Protein AF-A0A953LIB4-F1 (afdb_monomer)

Secondary structure (DSSP, 8-state):
---------------HHHHHHHHHHTTSS-------TTS-HHHHHHHHHHHS-S-EEEEESGGGS-HHHHHHHHHHHHHHTS----HHHHHHHTTPPPS--HHHHHHHHHTSSS--EEEEESPPPPPP-

Organism: Symbiobacterium thermophilum (NCBI:txid2734)

Sequence (129 aa):
MNGQQTQAAHVHLPRSHLTARLQEGLTRRLTVLLAPAGYGKTSALRAFVGAAGLPVLWLDRPFETEWRGFLQQLGEGVARELRGGTSLVRALYGGGLPEDPLPLLLADLSAVAGDHVLGFDDLRPVPGD

Mean predicted aligned error: 7.96 Å

Structure (mmCIF, N/CA/C/O backbone):
data_AF-A0A953LIB4-F1
#
_entry.id   AF-A0A953LIB4-F1
#
loop_
_atom_site.group_PDB
_atom_site.id
_atom_site.type_symbol
_atom_site.label_atom_id
_atom_site.label_alt_id
_atom_site.label_comp_id
_atom_site.label_asym_id
_atom_site.label_entity_id
_atom_site.label_seq_id
_atom_site.pdbx_PDB_ins_code
_atom_site.Cartn_x
_atom_site.Cartn_y
_atom_site.Cartn_z
_atom_site.occupancy
_atom_site.B_iso_or_equiv
_atom_site.auth_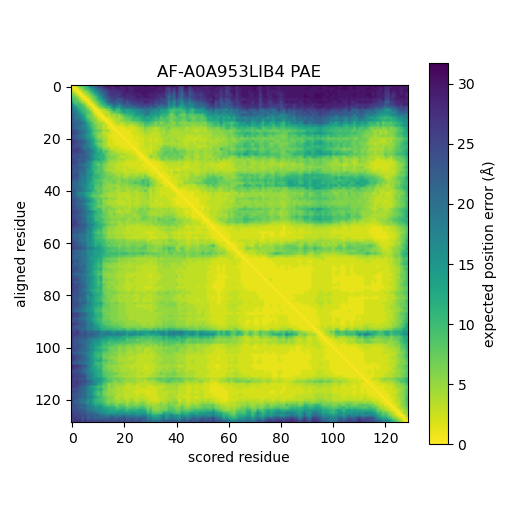seq_id
_atom_site.auth_comp_id
_atom_site.auth_asym_id
_atom_site.auth_atom_id
_atom_site.pdbx_PDB_model_num
ATOM 1 N N . MET A 1 1 ? 31.748 6.579 28.062 1.00 36.81 1 MET A N 1
ATOM 2 C CA . MET A 1 1 ? 30.591 6.757 28.967 1.00 36.81 1 MET A CA 1
ATOM 3 C C . MET A 1 1 ? 29.333 6.651 28.118 1.00 36.81 1 MET A C 1
ATOM 5 O O . MET A 1 1 ? 28.989 7.607 27.439 1.00 36.81 1 MET A O 1
ATOM 9 N N . ASN A 1 2 ? 28.741 5.454 28.057 1.00 37.50 2 ASN A N 1
ATOM 10 C CA . ASN A 1 2 ? 27.579 5.145 27.218 1.00 37.50 2 ASN A CA 1
ATOM 11 C C . ASN A 1 2 ? 26.294 5.618 27.907 1.00 37.50 2 ASN A C 1
ATOM 13 O O . ASN A 1 2 ? 25.931 5.084 28.952 1.00 37.50 2 ASN A O 1
ATOM 17 N N . GLY A 1 3 ? 25.609 6.597 27.319 1.00 41.50 3 GLY A N 1
ATOM 18 C CA . GLY A 1 3 ? 24.245 6.955 27.694 1.00 41.50 3 GLY A CA 1
ATOM 19 C C . GLY A 1 3 ? 23.262 6.019 27.000 1.00 41.50 3 GLY A C 1
ATOM 20 O O . GLY A 1 3 ? 22.912 6.247 25.846 1.00 41.50 3 GLY A O 1
ATOM 21 N N . GLN A 1 4 ? 22.827 4.959 27.682 1.00 42.31 4 GLN A N 1
ATOM 22 C CA . GLN A 1 4 ? 21.631 4.228 27.267 1.00 42.31 4 GLN A CA 1
ATOM 23 C C . GLN A 1 4 ? 20.428 5.159 27.456 1.00 42.31 4 GLN A C 1
ATOM 25 O O . GLN A 1 4 ? 20.020 5.434 28.582 1.00 42.31 4 GLN A O 1
ATOM 30 N N . GLN A 1 5 ? 19.887 5.681 26.355 1.00 46.34 5 GLN A N 1
ATOM 31 C CA . GLN A 1 5 ? 18.600 6.369 26.353 1.00 46.34 5 GLN A CA 1
ATOM 32 C C . GLN A 1 5 ? 17.516 5.369 26.759 1.00 46.34 5 GLN A C 1
ATOM 34 O O . GLN A 1 5 ? 17.240 4.401 26.052 1.00 46.34 5 GLN A O 1
ATOM 39 N N . THR A 1 6 ? 16.912 5.603 27.919 1.00 43.72 6 THR A N 1
ATOM 40 C CA . THR A 1 6 ? 15.739 4.887 28.409 1.00 43.72 6 THR A CA 1
ATOM 41 C C . THR A 1 6 ? 14.594 5.109 27.420 1.00 43.72 6 THR A C 1
ATOM 43 O O . THR A 1 6 ? 14.001 6.187 27.380 1.00 43.72 6 THR A O 1
ATOM 46 N N . GLN A 1 7 ? 14.297 4.114 26.581 1.00 48.62 7 GLN A N 1
ATOM 47 C CA . GLN A 1 7 ? 13.115 4.125 25.721 1.00 48.62 7 GLN A CA 1
ATOM 48 C C . GLN A 1 7 ? 11.884 4.178 26.638 1.00 48.62 7 GLN A C 1
ATOM 50 O O . GLN A 1 7 ? 11.595 3.216 27.351 1.00 48.62 7 GLN A O 1
ATOM 55 N N . ALA A 1 8 ? 11.191 5.317 26.674 1.00 49.44 8 ALA A N 1
ATOM 56 C CA . ALA A 1 8 ? 9.956 5.456 27.434 1.00 49.44 8 ALA A CA 1
ATOM 57 C C . ALA A 1 8 ? 8.956 4.390 26.961 1.00 49.44 8 ALA A C 1
ATOM 59 O O . ALA A 1 8 ? 8.734 4.226 25.759 1.00 49.44 8 ALA A O 1
ATOM 60 N N . ALA A 1 9 ? 8.365 3.647 27.897 1.00 53.44 9 ALA A N 1
ATOM 61 C CA . ALA A 1 9 ? 7.337 2.667 27.583 1.00 53.44 9 ALA A CA 1
ATOM 62 C C . ALA A 1 9 ? 6.121 3.392 26.984 1.00 53.44 9 ALA A C 1
ATOM 64 O O . ALA A 1 9 ? 5.350 4.040 27.691 1.00 53.44 9 ALA A O 1
ATOM 65 N N . HIS A 1 10 ? 5.962 3.318 25.663 1.00 59.72 10 HIS A N 1
ATOM 66 C CA . HIS A 1 10 ? 4.792 3.856 24.983 1.00 59.72 10 HIS A CA 1
ATOM 67 C C . HIS A 1 10 ? 3.604 2.926 25.237 1.00 59.72 10 HIS A C 1
ATOM 69 O O . HIS A 1 10 ? 3.507 1.847 24.655 1.00 59.72 10 HIS A O 1
ATOM 75 N N . VAL A 1 11 ? 2.691 3.340 26.115 1.00 64.19 11 VAL A N 1
ATOM 76 C CA . VAL A 1 11 ? 1.438 2.615 26.353 1.00 64.19 11 VAL A CA 1
ATOM 77 C C . VAL A 1 11 ? 0.516 2.819 25.150 1.00 64.19 11 VAL A C 1
ATOM 79 O O . VAL A 1 11 ? 0.076 3.935 24.869 1.00 64.19 11 VAL A O 1
ATOM 82 N N . HIS A 1 12 ? 0.219 1.739 24.424 1.00 65.75 12 HIS A N 1
A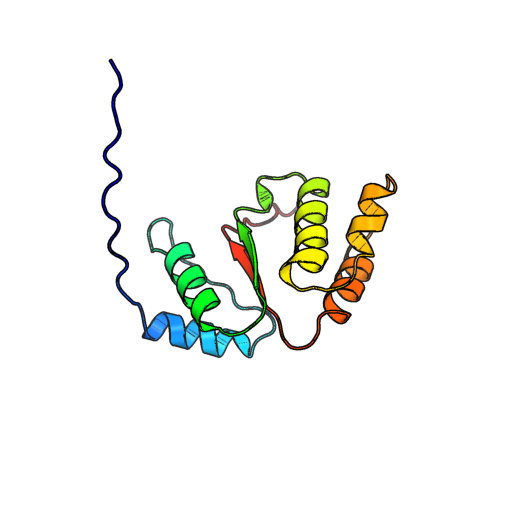TOM 83 C CA . HIS A 1 12 ? -0.778 1.755 23.358 1.00 65.75 12 HIS A CA 1
ATOM 84 C C . HIS A 1 12 ? -2.182 1.719 23.971 1.00 65.75 12 HIS A C 1
ATOM 86 O O . HIS A 1 12 ? -2.615 0.692 24.487 1.00 65.75 12 HIS A O 1
ATOM 92 N N . LEU A 1 13 ? -2.892 2.846 23.921 1.00 70.44 13 LEU A N 1
ATOM 93 C CA . LEU A 1 13 ? -4.303 2.925 24.300 1.00 70.44 13 LEU A CA 1
ATOM 94 C C . LEU A 1 13 ? -5.172 2.542 23.091 1.00 70.44 13 LEU A C 1
ATOM 96 O O . LEU A 1 13 ? -5.115 3.250 22.078 1.00 70.44 13 LEU A O 1
ATOM 100 N N . PRO A 1 14 ? -5.980 1.467 23.169 1.00 68.25 14 PRO A N 1
ATOM 101 C CA . PRO A 1 14 ? -6.857 1.064 22.076 1.00 68.25 14 PRO A CA 1
ATOM 102 C C . PRO A 1 14 ? -7.838 2.184 21.714 1.00 68.25 14 PRO A C 1
ATOM 104 O O . PRO A 1 14 ? -8.496 2.756 22.582 1.00 68.25 14 PRO A O 1
ATOM 107 N N . ARG A 1 15 ? -7.966 2.489 20.420 1.00 74.38 15 ARG A N 1
ATOM 108 C CA . ARG A 1 15 ? -8.898 3.503 19.896 1.00 74.38 15 ARG A CA 1
ATOM 109 C C . ARG A 1 15 ? -9.979 2.844 19.045 1.00 74.38 15 ARG A C 1
ATOM 111 O O . ARG A 1 15 ? -10.046 3.077 17.843 1.00 74.38 15 ARG A O 1
ATOM 118 N N . SER A 1 16 ? -10.822 2.029 19.675 1.00 75.69 16 SER A N 1
ATOM 119 C CA . SER A 1 16 ? -11.836 1.189 19.011 1.00 75.69 16 SER A CA 1
ATOM 120 C C . SER A 1 16 ? -12.699 1.940 17.990 1.00 75.69 16 SER A C 1
ATOM 122 O O . SER A 1 16 ? -12.882 1.455 16.879 1.00 75.69 16 SER A O 1
ATOM 124 N N . HIS A 1 17 ? -13.154 3.155 18.310 1.00 80.00 17 HIS A N 1
ATOM 125 C CA . HIS A 1 17 ? -13.933 3.980 17.379 1.00 80.00 17 HIS A CA 1
ATOM 126 C C . HIS A 1 17 ? -13.136 4.397 16.128 1.00 80.00 17 HIS A C 1
ATOM 128 O O . HIS A 1 17 ? -13.671 4.417 15.024 1.00 80.00 17 HIS A O 1
ATOM 134 N N . LEU A 1 18 ? -11.847 4.719 16.275 1.00 81.00 18 LEU A N 1
ATOM 135 C CA . LEU A 1 18 ? -10.995 5.055 15.132 1.00 81.00 18 LEU A CA 1
ATOM 136 C C . LEU A 1 18 ? -10.711 3.814 14.279 1.00 81.00 18 LEU A C 1
ATOM 138 O O . LEU A 1 18 ? -10.770 3.902 13.058 1.00 81.00 18 LEU A O 1
ATOM 142 N N . THR A 1 19 ? -10.460 2.665 14.911 1.00 79.56 19 THR A N 1
ATOM 143 C CA . THR A 1 19 ? -10.292 1.388 14.206 1.00 79.56 19 THR A CA 1
ATOM 144 C C . THR A 1 19 ? -11.545 1.027 13.408 1.00 79.56 19 THR A C 1
ATOM 146 O O . THR A 1 19 ? -11.417 0.682 12.239 1.00 79.56 19 THR A O 1
ATOM 149 N N . ALA A 1 20 ? -12.743 1.191 13.980 1.00 81.75 20 ALA A N 1
ATOM 150 C CA . ALA A 1 20 ? -14.006 0.952 13.280 1.00 81.75 20 ALA A CA 1
ATOM 151 C C . ALA A 1 20 ? -14.169 1.862 12.048 1.00 81.75 20 ALA A C 1
ATOM 153 O O . ALA A 1 20 ? -14.487 1.387 10.962 1.00 81.75 20 ALA A O 1
ATOM 154 N N . ARG A 1 21 ? -13.850 3.158 12.170 1.00 83.75 21 ARG A N 1
ATO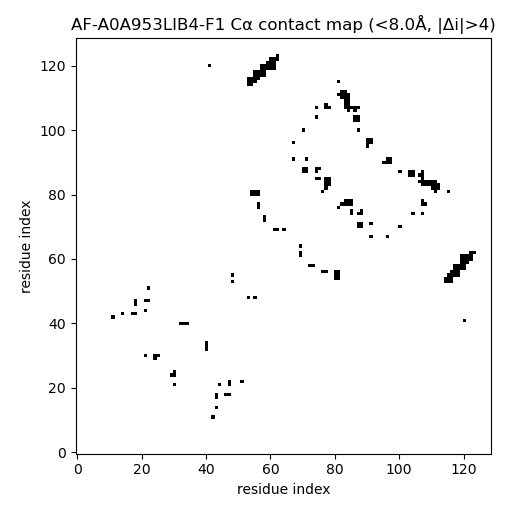M 155 C CA . ARG A 1 21 ? -13.879 4.083 11.021 1.00 83.75 21 ARG A CA 1
ATOM 156 C C . ARG A 1 21 ? -12.850 3.738 9.942 1.00 83.75 21 ARG A C 1
ATOM 158 O O . ARG A 1 21 ? -13.117 3.939 8.761 1.00 83.75 21 ARG A O 1
ATOM 165 N N . LEU A 1 22 ? -11.677 3.233 10.325 1.00 83.75 22 LEU A N 1
ATOM 166 C CA . LEU A 1 22 ? -10.680 2.747 9.365 1.00 83.75 22 LEU A CA 1
ATOM 167 C C . LEU A 1 22 ? -11.152 1.455 8.675 1.00 83.75 22 LEU A C 1
ATOM 169 O O . LEU A 1 22 ? -10.950 1.310 7.474 1.00 83.75 22 LEU A O 1
ATOM 173 N N . GLN A 1 23 ? -11.849 0.568 9.395 1.00 82.81 23 GLN A N 1
ATOM 174 C CA . GLN A 1 23 ? -12.489 -0.629 8.832 1.00 82.81 23 GLN A CA 1
ATOM 175 C C . GLN A 1 23 ? -13.590 -0.285 7.830 1.00 82.81 23 GLN A C 1
ATOM 177 O O . GLN A 1 23 ? -13.608 -0.850 6.743 1.00 82.81 23 GLN A O 1
ATOM 182 N N . GLU A 1 24 ? -14.452 0.687 8.126 1.00 83.50 24 GLU A N 1
ATOM 183 C CA . GLU A 1 24 ? -15.403 1.216 7.137 1.00 83.50 24 GLU A CA 1
ATOM 184 C C . GLU A 1 24 ? -14.676 1.744 5.891 1.00 83.50 24 GLU A C 1
ATOM 186 O O . GLU A 1 24 ? -15.136 1.562 4.762 1.00 83.50 24 GLU A O 1
ATOM 191 N N . GLY A 1 25 ? -13.501 2.345 6.086 1.00 81.12 25 GLY A N 1
ATOM 192 C CA . GLY A 1 25 ? -12.620 2.817 5.024 1.00 81.12 25 GLY A CA 1
ATOM 193 C C . GLY A 1 25 ? -12.119 1.727 4.069 1.00 81.12 25 GLY A C 1
ATOM 194 O O . GLY A 1 25 ? -11.830 2.047 2.917 1.00 81.12 25 GLY A O 1
ATOM 195 N N . LEU A 1 26 ? -12.078 0.452 4.479 1.00 80.69 26 LEU A N 1
ATOM 196 C CA . LEU A 1 26 ? -11.722 -0.669 3.588 1.00 80.69 26 LEU A CA 1
ATOM 197 C C . LEU A 1 26 ? -12.733 -0.870 2.459 1.00 80.69 26 LEU A C 1
ATOM 199 O O . LEU A 1 26 ? -12.389 -1.390 1.405 1.00 80.69 26 LEU A O 1
ATOM 203 N N . THR A 1 27 ? -13.976 -0.419 2.644 1.00 80.25 27 THR A N 1
ATOM 204 C CA . THR A 1 27 ? -15.002 -0.463 1.588 1.00 80.25 27 THR A CA 1
ATOM 205 C C . THR A 1 27 ? -14.783 0.599 0.505 1.00 80.25 27 THR A C 1
ATOM 207 O O . THR A 1 27 ? -15.511 0.648 -0.488 1.00 80.25 27 THR A O 1
ATOM 210 N N . ARG A 1 28 ? -13.802 1.494 0.689 1.00 84.31 28 ARG A N 1
ATOM 211 C CA . ARG A 1 28 ? -13.463 2.579 -0.235 1.00 84.31 28 ARG A CA 1
ATOM 212 C C . ARG A 1 28 ? -12.139 2.276 -0.929 1.00 84.31 28 ARG A C 1
ATOM 214 O O . ARG A 1 28 ? -11.230 1.711 -0.341 1.00 84.31 28 ARG A O 1
ATOM 221 N N . ARG A 1 29 ? -11.995 2.756 -2.168 1.00 86.06 29 ARG A N 1
ATOM 222 C CA . ARG A 1 29 ? -10.749 2.616 -2.949 1.00 86.06 29 ARG A CA 1
ATOM 223 C C . ARG A 1 29 ? -9.553 3.358 -2.338 1.00 86.06 29 ARG A C 1
ATOM 225 O O . ARG A 1 29 ? -8.419 3.004 -2.622 1.00 86.06 29 ARG A O 1
ATOM 232 N N . LEU A 1 30 ? -9.806 4.404 -1.549 1.00 88.38 30 LEU A N 1
ATOM 233 C CA . LEU A 1 30 ? -8.782 5.208 -0.886 1.00 88.38 30 LEU A CA 1
ATOM 234 C C . LEU A 1 30 ? -9.314 5.719 0.454 1.00 88.38 30 LEU A C 1
ATOM 236 O O . LEU A 1 30 ? -10.368 6.357 0.504 1.00 88.38 30 LEU A O 1
ATOM 240 N N . THR A 1 31 ? -8.547 5.484 1.517 1.00 88.81 31 THR A N 1
ATOM 241 C CA . THR A 1 31 ? -8.782 6.036 2.854 1.00 88.81 31 THR A CA 1
ATOM 242 C C . THR A 1 31 ? -7.551 6.821 3.285 1.00 88.81 31 THR A C 1
ATOM 244 O O . THR A 1 31 ? -6.448 6.283 3.303 1.00 88.81 31 THR A O 1
ATOM 247 N N . VAL A 1 32 ? -7.740 8.095 3.637 1.00 87.56 32 VAL A N 1
ATOM 248 C CA . VAL A 1 32 ? -6.658 8.992 4.066 1.00 87.56 32 VAL A CA 1
ATOM 249 C C . VAL A 1 32 ? -6.857 9.357 5.535 1.00 87.56 32 VAL A C 1
ATOM 251 O O . VAL A 1 32 ? -7.909 9.874 5.912 1.00 87.56 32 VAL A O 1
ATOM 254 N N . LEU A 1 33 ? -5.837 9.119 6.366 1.00 86.56 33 LEU A N 1
ATOM 255 C CA . LEU A 1 33 ? -5.824 9.526 7.772 1.00 86.56 33 LE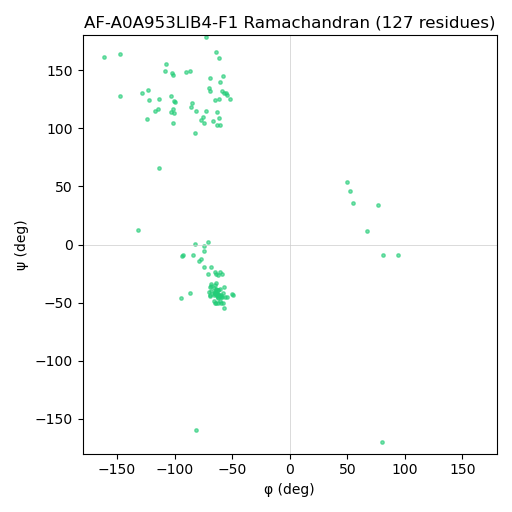U A CA 1
ATOM 256 C C . LEU A 1 33 ? -4.973 10.788 7.957 1.00 86.56 33 LEU A C 1
ATOM 258 O O . LEU A 1 33 ? -3.745 10.724 7.984 1.00 86.56 33 LEU A O 1
ATOM 262 N N . LEU A 1 34 ? -5.632 11.932 8.148 1.00 85.19 34 LEU A N 1
ATOM 263 C CA . LEU A 1 34 ? -4.980 13.216 8.418 1.00 85.19 34 LEU A CA 1
ATOM 264 C C . LEU A 1 34 ? -5.086 13.573 9.903 1.00 85.19 34 LEU A C 1
ATOM 266 O O . LEU A 1 34 ? -6.170 13.580 10.480 1.00 85.19 34 LEU A O 1
ATOM 270 N N . ALA A 1 35 ? -3.952 13.892 10.519 1.00 83.44 35 ALA A N 1
ATOM 2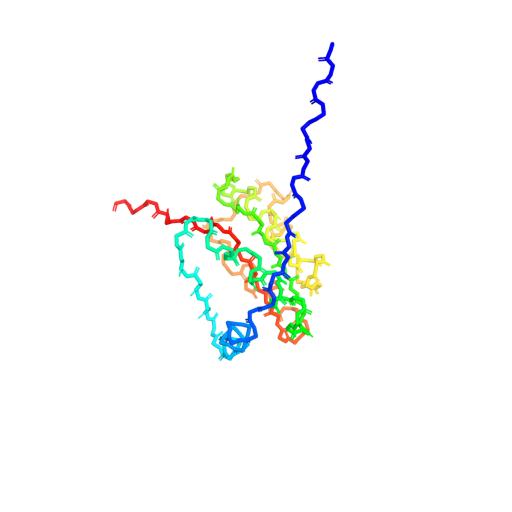71 C CA . ALA A 1 35 ? -3.866 14.447 11.870 1.00 83.44 35 ALA A CA 1
ATOM 272 C C . ALA A 1 35 ? -2.491 15.111 12.077 1.00 83.44 35 ALA A C 1
ATOM 274 O O . ALA A 1 35 ? -1.543 14.770 11.360 1.00 83.44 35 ALA A O 1
ATOM 275 N N . PRO A 1 36 ? -2.316 15.995 13.071 1.00 80.56 36 PRO A N 1
ATOM 276 C CA . PRO A 1 36 ? -1.010 16.580 13.376 1.00 80.56 36 PRO A CA 1
ATOM 277 C C . PRO A 1 36 ? 0.024 15.543 13.854 1.00 80.56 36 PRO A C 1
ATOM 279 O O . PRO A 1 36 ? -0.300 14.391 14.180 1.00 80.56 36 PRO A O 1
ATOM 282 N N . ALA A 1 37 ? 1.301 15.929 13.875 1.00 80.62 37 ALA A N 1
ATOM 283 C CA . ALA A 1 37 ? 2.368 15.108 14.450 1.00 80.62 37 ALA A CA 1
ATOM 284 C C . ALA A 1 37 ? 2.079 14.793 15.933 1.00 80.62 37 ALA A C 1
ATOM 286 O O . ALA A 1 37 ? 1.474 15.594 16.639 1.00 80.62 37 ALA A O 1
ATOM 287 N N . GLY A 1 38 ? 2.453 13.597 16.395 1.00 80.69 38 GLY A N 1
ATOM 288 C CA . GLY A 1 38 ? 2.225 13.163 17.782 1.00 80.69 38 GLY A CA 1
ATOM 289 C C . GLY A 1 38 ? 0.817 12.635 18.108 1.00 80.69 38 GLY A C 1
ATOM 290 O O . GLY A 1 38 ? 0.636 12.012 19.147 1.00 80.69 38 GLY A O 1
ATOM 291 N N . TYR A 1 39 ? -0.170 12.759 17.212 1.00 81.88 39 TYR A N 1
ATOM 292 C CA . TYR A 1 39 ? -1.540 12.258 17.454 1.00 81.88 39 TYR A CA 1
ATOM 293 C C . TYR A 1 39 ? -1.682 10.722 17.356 1.00 81.88 39 TYR A C 1
ATOM 295 O O . TYR A 1 39 ? -2.760 10.170 17.590 1.00 81.88 39 TYR A O 1
ATOM 303 N N . GLY A 1 40 ? -0.604 9.997 17.041 1.00 82.06 40 GLY A N 1
ATOM 304 C CA . GLY A 1 40 ? -0.595 8.530 16.974 1.00 82.06 40 GLY A CA 1
ATOM 305 C C . GLY A 1 40 ? -1.242 7.950 15.711 1.00 82.06 40 GLY A C 1
ATOM 306 O O . GLY A 1 40 ? -1.863 6.893 15.787 1.00 82.06 40 GLY A O 1
ATOM 307 N N . LYS A 1 41 ? -1.118 8.635 14.564 1.00 86.75 41 LYS A N 1
ATOM 308 C CA . LYS A 1 41 ? -1.627 8.174 13.255 1.00 86.75 41 LYS A CA 1
ATOM 309 C C . LYS A 1 41 ? -1.056 6.814 12.861 1.00 86.75 41 LYS A C 1
ATOM 311 O O . LYS A 1 41 ? -1.819 5.877 12.664 1.00 86.75 41 LYS A O 1
ATOM 316 N N . THR A 1 42 ? 0.272 6.698 12.849 1.00 84.00 42 THR A N 1
ATOM 317 C CA . THR A 1 42 ? 0.997 5.451 12.577 1.00 84.00 42 THR A CA 1
ATOM 318 C C . THR A 1 42 ? 0.543 4.336 13.510 1.00 84.00 42 THR A C 1
ATOM 320 O O . THR A 1 42 ? 0.246 3.233 13.065 1.00 84.00 42 THR A O 1
ATOM 323 N N . SER A 1 43 ? 0.406 4.623 14.810 1.00 84.12 43 SER A N 1
ATOM 324 C CA . SER A 1 43 ? -0.074 3.635 15.782 1.00 84.12 43 SER A CA 1
ATOM 325 C C . SER A 1 43 ? -1.503 3.173 15.486 1.00 84.12 43 SER A C 1
ATOM 327 O O . SER A 1 43 ? -1.792 1.989 15.624 1.00 84.12 43 SER A O 1
ATOM 329 N N . ALA A 1 44 ? -2.389 4.082 15.069 1.00 82.88 44 ALA A N 1
ATOM 330 C CA . ALA A 1 44 ? -3.758 3.745 14.692 1.00 82.88 44 ALA A CA 1
ATOM 331 C C . ALA A 1 44 ? -3.821 2.935 13.388 1.00 82.88 44 ALA A C 1
ATOM 333 O O . ALA A 1 44 ? -4.525 1.930 13.344 1.00 82.88 44 ALA A O 1
ATOM 334 N N . LEU A 1 45 ? -3.062 3.325 12.357 1.00 83.12 45 LEU A N 1
ATOM 335 C CA . LEU A 1 45 ? -3.013 2.604 11.083 1.00 83.12 45 LEU A CA 1
ATOM 336 C C . LEU A 1 45 ? -2.423 1.201 11.243 1.00 83.12 45 LEU A C 1
ATOM 338 O O . LEU A 1 45 ? -2.995 0.252 10.721 1.00 83.12 45 LEU A O 1
ATOM 342 N N . ARG A 1 46 ? -1.342 1.041 12.016 1.00 83.31 46 ARG A N 1
ATOM 343 C CA . ARG A 1 46 ? -0.752 -0.279 12.298 1.00 83.31 46 ARG A CA 1
ATOM 344 C C . ARG A 1 46 ? -1.714 -1.188 13.063 1.00 83.31 46 ARG A C 1
ATOM 346 O O . ARG A 1 46 ? -1.852 -2.356 12.713 1.00 83.31 46 ARG A O 1
ATOM 353 N N . ALA A 1 47 ? -2.404 -0.654 14.075 1.00 81.19 47 ALA A N 1
ATOM 354 C CA . ALA A 1 47 ? -3.415 -1.409 14.819 1.00 81.19 47 ALA A CA 1
ATOM 355 C C . ALA A 1 47 ? -4.585 -1.839 13.918 1.00 81.19 47 ALA A C 1
ATOM 357 O O . ALA A 1 47 ? -5.079 -2.957 14.030 1.00 81.19 47 ALA A O 1
ATOM 358 N N . PHE A 1 48 ? -5.003 -0.965 13.003 1.00 82.00 48 PHE A N 1
ATOM 359 C CA . PHE A 1 48 ? -6.024 -1.264 12.008 1.00 82.00 48 PHE A CA 1
ATOM 360 C C . PHE A 1 48 ? -5.579 -2.342 11.009 1.00 82.00 48 PHE A C 1
ATOM 362 O O . PHE A 1 48 ? -6.311 -3.304 10.811 1.00 82.00 48 PHE A O 1
ATOM 369 N N . VAL A 1 49 ? -4.379 -2.222 10.434 1.00 81.75 49 VAL A N 1
ATOM 370 C CA . VAL A 1 49 ? -3.808 -3.201 9.494 1.00 81.75 49 VAL A CA 1
ATOM 371 C C . VAL A 1 49 ? -3.760 -4.595 10.11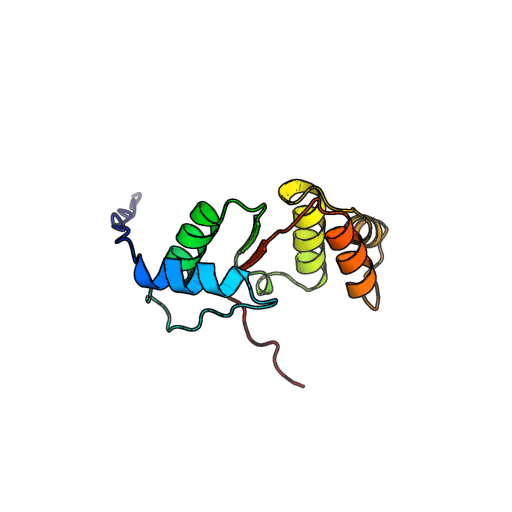5 1.00 81.75 49 VAL A C 1
ATOM 373 O O . VAL A 1 49 ? -4.213 -5.554 9.496 1.00 81.75 49 VAL A O 1
ATOM 376 N N . GLY A 1 50 ? -3.307 -4.706 11.368 1.00 79.12 50 GLY A N 1
ATOM 377 C CA . GLY A 1 50 ? -3.302 -5.983 12.087 1.00 79.12 50 GLY A CA 1
ATOM 378 C C . GLY A 1 50 ? -4.698 -6.580 12.310 1.00 79.12 50 GLY A C 1
ATOM 379 O O . GLY A 1 50 ? -4.833 -7.795 12.410 1.00 79.12 50 GLY A O 1
ATOM 380 N N . ALA A 1 51 ? -5.740 -5.746 12.359 1.00 79.88 51 ALA A N 1
ATOM 381 C CA . ALA A 1 51 ? -7.129 -6.165 12.535 1.00 79.88 51 ALA A CA 1
ATOM 382 C C . ALA A 1 51 ? -7.898 -6.356 11.213 1.00 79.88 51 ALA A C 1
ATOM 384 O O . ALA A 1 51 ? -9.019 -6.860 11.240 1.00 79.88 51 ALA A O 1
ATOM 385 N N . ALA A 1 52 ? -7.338 -5.943 10.071 1.00 80.06 52 ALA A N 1
ATOM 386 C CA . ALA A 1 52 ? -8.035 -5.951 8.785 1.00 80.06 52 ALA A CA 1
ATOM 387 C C . ALA A 1 52 ? -8.259 -7.368 8.231 1.00 80.06 52 ALA A C 1
ATOM 389 O O . ALA A 1 52 ? -9.185 -7.573 7.454 1.00 80.06 52 ALA A O 1
ATOM 390 N N . GLY A 1 53 ? -7.425 -8.341 8.616 1.00 84.88 53 GLY A N 1
ATOM 391 C CA . GLY A 1 53 ? -7.530 -9.728 8.141 1.00 84.88 53 GLY A CA 1
ATOM 392 C C . GLY A 1 53 ? -7.233 -9.912 6.646 1.00 84.88 53 GLY A C 1
ATOM 393 O O . GLY A 1 53 ? -7.491 -10.984 6.107 1.00 84.88 53 GLY A O 1
ATOM 394 N N . LEU A 1 54 ? -6.693 -8.883 5.987 1.00 89.12 54 LEU A N 1
ATOM 395 C CA . LEU A 1 54 ? -6.310 -8.883 4.576 1.00 89.12 54 LEU A CA 1
ATOM 396 C C . LEU A 1 54 ? -4.781 -8.913 4.435 1.00 89.12 54 LEU A C 1
ATOM 398 O O . LEU A 1 54 ? -4.081 -8.434 5.331 1.00 89.12 54 LEU A O 1
ATOM 402 N N . PRO A 1 55 ? -4.245 -9.414 3.308 1.00 92.00 55 PRO A N 1
ATOM 403 C CA . PRO A 1 55 ? -2.863 -9.161 2.924 1.00 92.00 55 PRO A CA 1
ATOM 404 C C . PRO A 1 55 ? -2.595 -7.654 2.881 1.00 92.00 55 PRO A C 1
ATOM 406 O O . PRO A 1 55 ? -3.342 -6.899 2.250 1.00 92.00 55 PRO A O 1
ATOM 409 N N . VAL A 1 56 ? -1.533 -7.214 3.554 1.00 92.12 56 VAL A N 1
ATOM 410 C CA . VAL A 1 56 ? -1.144 -5.803 3.600 1.00 92.12 56 VAL A CA 1
ATOM 411 C C . VAL A 1 56 ? 0.316 -5.659 3.214 1.00 92.12 56 VAL A C 1
ATOM 413 O O . VAL A 1 56 ? 1.164 -6.340 3.781 1.00 92.12 56 VAL A O 1
ATOM 416 N N . LEU A 1 57 ? 0.584 -4.735 2.294 1.00 94.69 57 LEU A N 1
ATOM 417 C CA . LEU A 1 57 ? 1.915 -4.198 2.034 1.00 94.69 57 LEU A CA 1
ATOM 418 C C . LEU A 1 57 ? 2.025 -2.842 2.724 1.00 94.69 57 LEU A C 1
ATOM 420 O O . LEU A 1 57 ? 1.209 -1.955 2.464 1.00 94.69 57 LEU A O 1
ATOM 424 N N . TRP A 1 58 ? 3.020 -2.674 3.593 1.00 93.12 58 TRP A N 1
ATOM 425 C CA . TRP A 1 58 ? 3.246 -1.429 4.327 1.00 93.12 58 TRP A CA 1
ATOM 426 C C . TRP A 1 58 ? 4.557 -0.760 3.914 1.00 93.12 58 TRP A C 1
ATOM 428 O O . TRP A 1 58 ? 5.636 -1.287 4.174 1.00 93.12 58 TRP A O 1
ATOM 438 N N . LEU A 1 59 ? 4.471 0.442 3.346 1.00 92.12 59 LEU A N 1
ATOM 439 C CA . LEU A 1 59 ? 5.626 1.282 3.042 1.00 92.12 59 LEU A CA 1
ATOM 440 C C . LEU A 1 59 ? 5.743 2.408 4.075 1.00 92.12 59 LEU A C 1
ATOM 442 O O . LEU A 1 59 ? 4.884 3.289 4.160 1.00 92.12 59 LEU A O 1
ATOM 446 N N . ASP A 1 60 ? 6.817 2.373 4.863 1.00 90.06 60 ASP A N 1
ATOM 447 C CA . ASP A 1 60 ? 7.169 3.423 5.824 1.00 90.06 60 ASP A CA 1
ATOM 448 C C . ASP A 1 60 ? 7.946 4.534 5.115 1.00 90.06 60 ASP A C 1
ATOM 450 O O . ASP A 1 60 ? 9.002 4.267 4.54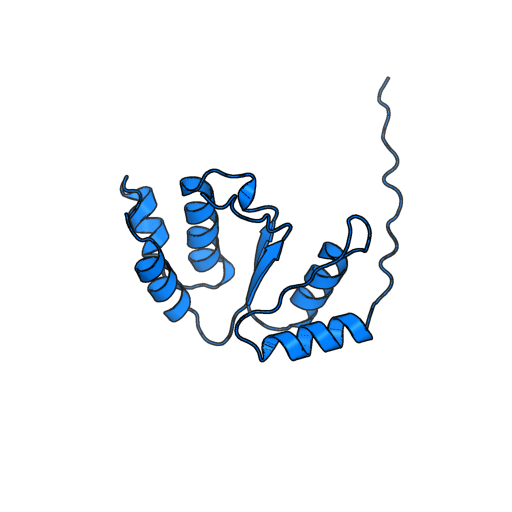5 1.00 90.06 60 ASP A O 1
ATOM 454 N N . ARG A 1 61 ? 7.439 5.773 5.159 1.00 87.19 61 ARG A N 1
ATOM 455 C CA . ARG A 1 61 ? 8.118 6.965 4.614 1.00 87.19 61 ARG A CA 1
ATOM 456 C C . ARG A 1 61 ? 8.623 6.767 3.170 1.00 87.19 61 ARG A C 1
ATOM 458 O O . ARG A 1 61 ? 9.787 7.048 2.873 1.00 87.19 61 ARG A O 1
ATOM 465 N N . PRO A 1 62 ? 7.752 6.349 2.229 1.00 83.62 62 PRO A N 1
ATOM 466 C CA . PRO A 1 62 ? 8.145 6.000 0.859 1.00 83.62 62 PRO A CA 1
ATOM 467 C C . PRO A 1 62 ? 8.828 7.153 0.105 1.00 83.62 62 PRO A C 1
ATOM 469 O O . PRO A 1 62 ? 9.636 6.921 -0.789 1.00 83.62 62 PRO A O 1
ATOM 472 N N . PHE A 1 63 ? 8.542 8.401 0.487 1.00 79.56 63 PHE A N 1
ATOM 473 C CA . PHE A 1 63 ? 9.119 9.602 -0.119 1.00 79.56 63 PHE A CA 1
ATOM 474 C C . PHE A 1 63 ? 10.506 9.988 0.413 1.00 79.56 63 PHE A C 1
ATOM 476 O O . PHE A 1 63 ? 11.025 11.028 0.009 1.00 79.56 63 PHE A O 1
ATOM 483 N N . GLU A 1 64 ? 11.095 9.240 1.351 1.00 84.00 64 GLU A N 1
ATOM 484 C CA . GLU A 1 64 ? 12.519 9.399 1.698 1.00 84.00 64 GLU A CA 1
ATOM 485 C C . GLU A 1 64 ? 13.444 8.750 0.654 1.00 84.00 64 GLU A C 1
ATOM 487 O O . GLU A 1 64 ? 14.641 9.021 0.653 1.00 84.00 64 GLU A O 1
ATOM 492 N N . THR A 1 65 ? 12.897 7.933 -0.252 1.00 83.56 65 THR A N 1
ATOM 493 C CA . THR A 1 65 ? 13.641 7.281 -1.338 1.00 83.56 65 THR A CA 1
ATOM 494 C C . THR A 1 65 ? 13.405 8.006 -2.666 1.00 83.56 65 THR A C 1
ATOM 496 O O . THR A 1 65 ? 12.312 8.526 -2.902 1.00 83.56 65 THR A O 1
ATOM 499 N N . GLU A 1 66 ? 14.390 8.029 -3.571 1.00 88.44 66 GLU A N 1
ATOM 500 C CA . GLU A 1 66 ? 14.152 8.497 -4.938 1.00 88.44 66 GLU A CA 1
ATOM 501 C C . GLU A 1 66 ? 13.112 7.635 -5.674 1.00 88.44 66 GLU A C 1
ATOM 503 O O . GLU A 1 66 ? 12.864 6.479 -5.328 1.00 88.44 66 GLU A O 1
ATOM 508 N N . TRP A 1 67 ? 12.532 8.178 -6.748 1.00 88.81 67 TRP A N 1
ATOM 509 C CA . TRP A 1 67 ? 11.450 7.535 -7.500 1.00 88.81 67 TRP A CA 1
ATOM 510 C C . TRP A 1 67 ? 11.739 6.079 -7.897 1.00 88.81 67 TRP A C 1
ATOM 512 O O . TRP A 1 67 ? 10.888 5.208 -7.723 1.00 88.81 67 TRP A O 1
ATOM 522 N N . ARG A 1 68 ? 12.960 5.784 -8.364 1.00 91.25 68 ARG A N 1
ATOM 523 C CA . ARG A 1 68 ? 13.373 4.409 -8.687 1.00 91.25 68 ARG A CA 1
ATOM 524 C C . ARG A 1 68 ? 13.295 3.497 -7.465 1.00 91.25 68 ARG A C 1
ATOM 526 O O . ARG A 1 68 ? 12.729 2.412 -7.570 1.00 91.25 68 ARG A O 1
ATOM 533 N N . GLY A 1 69 ? 13.871 3.912 -6.341 1.00 91.75 69 GLY A N 1
ATOM 534 C CA . GLY A 1 69 ? 13.895 3.092 -5.136 1.00 91.75 69 GLY A CA 1
ATOM 535 C C . GLY A 1 69 ? 12.501 2.927 -4.525 1.00 91.75 69 GLY A C 1
ATOM 536 O O . GLY A 1 69 ? 12.170 1.833 -4.078 1.00 91.75 69 GLY A O 1
ATOM 537 N N . PHE A 1 70 ? 11.639 3.946 -4.612 1.00 91.94 70 PHE A N 1
ATOM 538 C CA . PHE A 1 70 ? 10.220 3.811 -4.271 1.00 91.94 70 PHE A CA 1
ATOM 539 C C . PHE A 1 70 ? 9.533 2.727 -5.117 1.00 91.94 70 PHE A C 1
ATOM 541 O O . PHE A 1 70 ? 8.900 1.825 -4.569 1.00 91.94 70 PHE A O 1
ATOM 548 N N . LEU A 1 71 ? 9.693 2.765 -6.445 1.00 94.19 71 LEU A N 1
ATOM 549 C CA . LEU A 1 71 ? 9.104 1.759 -7.334 1.00 94.19 71 LEU A CA 1
ATOM 550 C C . LEU A 1 71 ? 9.680 0.355 -7.101 1.00 94.19 71 LEU A C 1
ATOM 552 O O . LEU A 1 71 ? 8.951 -0.627 -7.236 1.00 94.19 71 LEU A O 1
ATOM 556 N N . GLN A 1 72 ? 10.962 0.244 -6.735 1.00 94.81 72 GLN A N 1
ATOM 557 C CA . GLN A 1 72 ? 11.579 -1.031 -6.360 1.00 94.81 72 GLN A CA 1
ATOM 558 C C . GLN A 1 72 ? 10.960 -1.588 -5.079 1.00 94.81 72 GLN A C 1
ATOM 560 O O . GLN A 1 72 ? 10.516 -2.732 -5.081 1.00 94.81 72 GLN A O 1
ATOM 565 N N . GLN A 1 73 ? 10.862 -0.778 -4.021 1.00 95.12 73 GLN A N 1
ATOM 566 C CA . GLN A 1 73 ? 10.228 -1.185 -2.764 1.00 95.12 73 GLN A CA 1
ATOM 567 C C . GLN A 1 73 ? 8.770 -1.601 -2.985 1.00 95.12 73 GLN A C 1
ATOM 569 O O . GLN A 1 73 ? 8.350 -2.653 -2.509 1.00 95.12 73 GLN A O 1
ATOM 574 N N . LEU A 1 74 ? 8.015 -0.820 -3.765 1.00 96.00 74 LEU A N 1
ATOM 575 C CA . LEU A 1 74 ? 6.629 -1.132 -4.099 1.00 96.00 74 LEU A CA 1
ATOM 576 C C . LEU A 1 74 ? 6.514 -2.442 -4.891 1.00 96.00 74 LEU A C 1
ATOM 578 O O . LEU A 1 74 ? 5.738 -3.316 -4.514 1.00 96.00 74 LEU A O 1
ATOM 582 N N . GLY A 1 75 ? 7.295 -2.609 -5.961 1.00 96.81 75 GLY A N 1
ATOM 583 C CA . GLY A 1 75 ? 7.265 -3.816 -6.790 1.00 96.81 75 GLY A CA 1
ATOM 584 C C . GLY A 1 75 ? 7.712 -5.074 -6.038 1.00 96.81 75 GLY A C 1
ATOM 585 O O . GLY A 1 75 ? 7.085 -6.125 -6.160 1.00 96.81 75 GLY A O 1
ATOM 586 N N . GLU A 1 76 ? 8.763 -4.977 -5.221 1.00 97.12 76 GLU A N 1
ATOM 587 C CA . GLU A 1 76 ? 9.209 -6.080 -4.363 1.00 97.12 76 GLU A CA 1
ATOM 588 C C . GLU A 1 76 ? 8.174 -6.444 -3.305 1.00 97.12 76 GLU A C 1
ATOM 590 O O . GLU A 1 76 ? 7.929 -7.630 -3.077 1.00 97.12 76 GLU A O 1
ATOM 595 N N . GLY A 1 77 ? 7.549 -5.440 -2.691 1.00 97.25 77 GLY A N 1
ATOM 596 C CA . GLY A 1 77 ? 6.486 -5.626 -1.715 1.00 97.25 77 GLY A CA 1
ATOM 597 C C . GLY A 1 77 ? 5.268 -6.325 -2.314 1.00 97.25 77 GLY A C 1
ATOM 598 O O . GLY A 1 77 ? 4.777 -7.303 -1.753 1.00 97.25 77 GLY A O 1
ATOM 599 N N . VAL A 1 78 ? 4.821 -5.901 -3.501 1.00 98.00 78 VAL A N 1
ATOM 600 C CA . VAL A 1 78 ? 3.710 -6.560 -4.208 1.00 98.00 78 VAL A CA 1
ATOM 601 C C . VAL A 1 78 ? 4.055 -8.023 -4.502 1.00 98.00 78 VAL A C 1
ATOM 603 O O . VAL A 1 78 ? 3.254 -8.913 -4.213 1.00 98.00 78 VAL A O 1
ATOM 606 N N . ALA A 1 79 ? 5.263 -8.298 -4.995 1.00 97.44 79 ALA A N 1
ATOM 607 C CA . ALA A 1 79 ? 5.690 -9.658 -5.307 1.00 97.44 79 ALA A CA 1
ATOM 608 C C . ALA A 1 79 ? 5.822 -10.556 -4.061 1.00 97.44 79 ALA A C 1
ATOM 610 O O . ALA A 1 79 ? 5.447 -11.728 -4.101 1.00 97.44 79 ALA A O 1
ATOM 611 N N . ARG A 1 80 ? 6.377 -10.043 -2.955 1.00 96.75 80 ARG A N 1
ATOM 612 C CA . ARG A 1 80 ? 6.739 -10.855 -1.777 1.00 96.75 80 ARG A CA 1
ATOM 613 C C . ARG A 1 80 ? 5.659 -10.893 -0.702 1.00 96.75 80 ARG A C 1
ATOM 615 O O . ARG A 1 80 ? 5.369 -11.969 -0.183 1.00 96.75 80 ARG A O 1
ATOM 622 N N . GLU A 1 81 ? 5.082 -9.746 -0.361 1.00 95.12 81 GLU A N 1
ATOM 623 C CA . GLU A 1 81 ? 4.125 -9.616 0.745 1.00 95.12 81 GLU A CA 1
ATOM 624 C C . GLU A 1 81 ? 2.703 -9.927 0.282 1.00 95.12 81 GLU A C 1
ATOM 626 O O . GLU A 1 81 ? 1.981 -10.664 0.953 1.00 95.12 81 GLU A O 1
ATOM 631 N N . LEU A 1 82 ? 2.326 -9.439 -0.904 1.00 96.44 82 LEU A N 1
ATOM 632 C CA . LEU A 1 82 ? 0.996 -9.681 -1.475 1.00 96.44 82 LEU A CA 1
ATOM 633 C C . LEU A 1 82 ? 0.939 -10.903 -2.394 1.00 96.44 82 LEU A C 1
ATOM 635 O O . LEU A 1 82 ? -0.150 -11.319 -2.781 1.00 96.44 82 LEU A O 1
ATOM 639 N N . ARG A 1 83 ? 2.093 -11.497 -2.734 1.00 96.94 83 ARG A N 1
ATOM 640 C CA . ARG A 1 83 ? 2.202 -12.608 -3.699 1.00 96.94 83 ARG A CA 1
ATOM 641 C C . ARG A 1 83 ? 1.577 -12.266 -5.060 1.00 96.94 83 ARG A C 1
ATOM 643 O O . ARG A 1 83 ? 0.965 -13.123 -5.693 1.00 96.94 83 ARG A O 1
ATOM 650 N N . GLY A 1 84 ? 1.705 -11.006 -5.473 1.00 97.50 84 GLY A N 1
ATOM 651 C CA . GLY A 1 84 ? 1.251 -10.513 -6.768 1.00 97.50 84 GLY A CA 1
ATOM 652 C C . GLY A 1 84 ? 2.234 -10.815 -7.900 1.00 97.50 84 GLY A C 1
ATOM 653 O O . GLY A 1 84 ? 3.092 -11.697 -7.810 1.00 97.50 84 GLY A O 1
ATOM 654 N N . GLY A 1 85 ? 2.102 -10.059 -8.988 1.00 97.81 85 GLY A N 1
ATOM 655 C CA . GLY A 1 85 ? 2.985 -10.156 -10.148 1.00 97.81 85 GLY A CA 1
ATOM 656 C C . GLY A 1 85 ? 4.389 -9.588 -9.907 1.00 97.81 85 GLY A C 1
ATOM 657 O O . GLY A 1 85 ? 4.728 -9.105 -8.829 1.00 97.81 85 GLY A O 1
ATOM 658 N N . THR A 1 86 ? 5.230 -9.680 -10.938 1.00 97.81 86 THR A N 1
ATOM 659 C CA . THR A 1 86 ? 6.649 -9.266 -10.902 1.00 97.81 86 THR A CA 1
ATOM 660 C C . THR A 1 86 ? 7.050 -8.383 -12.089 1.00 97.81 86 THR A C 1
ATOM 662 O O . THR A 1 86 ? 8.233 -8.167 -12.343 1.00 97.81 86 THR A O 1
ATOM 665 N N . SER A 1 87 ? 6.088 -7.884 -12.855 1.00 97.00 87 SER A N 1
ATOM 666 C CA . SER A 1 87 ? 6.292 -7.121 -14.088 1.00 97.00 87 SER A CA 1
ATOM 667 C C . SER A 1 87 ? 7.084 -5.841 -13.832 1.00 97.00 87 SER A C 1
ATOM 669 O O . SER A 1 87 ? 8.082 -5.592 -14.511 1.00 97.00 87 SER A O 1
ATOM 671 N N . LEU A 1 88 ? 6.693 -5.067 -12.814 1.00 97.00 88 LEU A N 1
ATOM 672 C CA . LEU A 1 88 ? 7.350 -3.814 -12.452 1.00 97.00 88 LEU A CA 1
ATOM 673 C C . LEU A 1 88 ? 8.790 -4.064 -12.003 1.00 97.00 88 LEU A C 1
ATOM 675 O O . LEU A 1 88 ? 9.726 -3.445 -12.510 1.00 97.00 88 LEU A O 1
ATOM 679 N N . VAL A 1 89 ? 8.979 -5.011 -11.082 1.00 96.50 89 VAL A N 1
ATOM 680 C CA . VAL A 1 89 ? 10.302 -5.279 -10.513 1.00 96.50 89 VAL A CA 1
ATOM 681 C C . VAL A 1 89 ? 11.265 -5.831 -11.572 1.00 96.50 89 VAL A C 1
ATOM 683 O O . VAL A 1 89 ? 12.429 -5.438 -11.621 1.00 96.50 89 VAL A O 1
ATOM 686 N N . ARG A 1 90 ? 10.773 -6.669 -12.497 1.00 95.88 90 ARG A N 1
ATOM 687 C CA . ARG A 1 90 ? 11.562 -7.174 -13.630 1.00 95.88 90 ARG A CA 1
ATOM 688 C C . ARG A 1 90 ? 11.969 -6.060 -14.589 1.00 95.88 90 ARG A C 1
ATOM 690 O O . ARG A 1 90 ? 13.110 -6.064 -15.040 1.00 95.88 90 ARG A O 1
ATOM 697 N N . ALA A 1 91 ? 11.081 -5.108 -14.878 1.00 95.19 91 ALA A N 1
ATOM 698 C CA . ALA A 1 91 ? 11.415 -3.958 -15.717 1.00 95.19 91 ALA A CA 1
ATOM 699 C C . ALA A 1 91 ? 12.505 -3.080 -15.074 1.00 95.19 91 ALA A C 1
ATOM 701 O O . ALA A 1 91 ? 13.461 -2.694 -15.748 1.00 95.19 91 ALA A O 1
ATOM 702 N N . LEU A 1 92 ? 12.409 -2.836 -13.761 1.00 94.62 92 LEU A N 1
ATOM 703 C CA . LEU A 1 92 ? 13.380 -2.034 -13.008 1.00 94.62 92 LEU A CA 1
ATOM 704 C C . L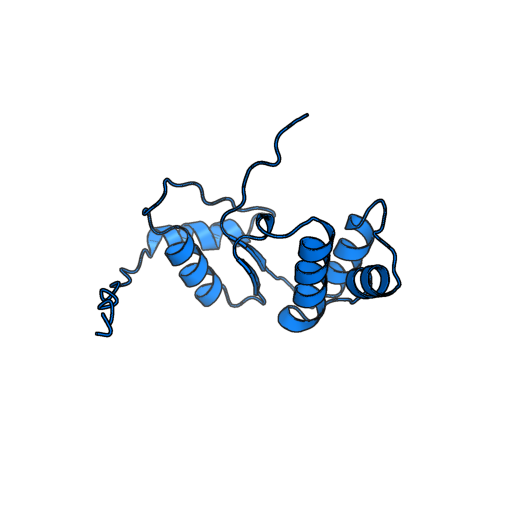EU A 1 92 ? 14.764 -2.692 -12.945 1.00 94.62 92 LEU A C 1
ATOM 706 O O . LEU A 1 92 ? 15.772 -2.015 -13.156 1.00 94.62 92 LEU A O 1
ATOM 710 N N . TYR A 1 93 ? 14.820 -4.004 -12.689 1.00 92.88 93 TYR A N 1
ATOM 711 C CA . TYR A 1 93 ? 16.072 -4.771 -12.678 1.00 92.88 93 TYR A CA 1
ATOM 712 C C . TYR A 1 93 ? 16.637 -5.037 -14.079 1.00 92.88 93 TYR A C 1
ATOM 714 O O . TYR A 1 93 ? 17.835 -5.270 -14.218 1.00 92.88 93 TYR A O 1
ATOM 722 N N . GLY A 1 94 ? 15.810 -4.933 -15.122 1.00 92.62 94 GLY A N 1
ATOM 723 C CA . GLY A 1 94 ? 16.236 -4.948 -16.523 1.00 92.62 94 GLY A CA 1
ATOM 724 C C . GLY A 1 94 ? 16.984 -3.686 -16.973 1.00 92.62 94 GLY A C 1
ATOM 725 O O . GLY A 1 94 ? 17.342 -3.583 -18.142 1.00 92.62 94 GLY A O 1
ATOM 726 N N . GLY A 1 95 ? 17.216 -2.725 -16.072 1.00 84.12 95 GLY A N 1
ATOM 727 C CA . GLY A 1 95 ? 17.996 -1.509 -16.326 1.00 84.12 95 GLY A CA 1
ATOM 728 C C . GLY A 1 95 ? 17.166 -0.296 -16.756 1.00 84.12 95 GLY A C 1
ATOM 729 O O . GLY A 1 95 ? 17.681 0.820 -16.771 1.00 84.12 95 GLY A O 1
ATOM 730 N N . GLY A 1 96 ? 15.875 -0.474 -17.040 1.00 82.50 96 GLY A N 1
ATOM 731 C CA . GLY A 1 96 ? 14.963 0.618 -17.380 1.00 82.50 96 GLY A CA 1
ATOM 732 C C . GLY A 1 96 ? 14.330 1.261 -16.146 1.00 82.50 96 GLY A C 1
ATOM 733 O O . GLY A 1 96 ? 14.123 0.618 -15.119 1.00 82.50 96 GLY A O 1
ATOM 734 N N . LEU A 1 97 ? 14.023 2.554 -16.227 1.00 87.38 97 LEU A N 1
ATOM 735 C CA . LEU A 1 97 ? 12.898 3.128 -15.490 1.00 87.38 97 LEU A CA 1
ATOM 736 C C . LEU A 1 97 ? 11.776 3.263 -16.529 1.00 87.38 97 LEU A C 1
ATOM 738 O O . LEU A 1 97 ? 12.002 3.959 -17.518 1.00 87.38 97 LEU A O 1
ATOM 742 N N . PRO A 1 98 ? 10.638 2.564 -16.390 1.00 88.62 98 PRO A N 1
ATOM 743 C CA . PRO A 1 98 ? 9.543 2.722 -17.342 1.00 88.62 98 PRO A CA 1
ATOM 744 C C . PRO A 1 98 ? 9.056 4.177 -17.339 1.00 88.62 98 PRO A C 1
ATOM 746 O O . PRO A 1 98 ? 8.962 4.780 -16.270 1.00 88.62 98 PRO A O 1
ATOM 749 N N . GLU A 1 99 ? 8.746 4.724 -18.520 1.00 90.12 99 GLU A N 1
ATOM 750 C CA . GLU A 1 99 ? 8.162 6.072 -18.641 1.00 90.12 99 GLU A CA 1
ATOM 751 C C . GLU A 1 99 ? 6.848 6.172 -17.857 1.00 90.12 99 GLU A C 1
ATOM 753 O O . GLU A 1 99 ? 6.632 7.139 -17.132 1.00 90.12 99 GLU A O 1
ATOM 758 N N . ASP A 1 100 ? 6.020 5.127 -17.939 1.00 93.69 100 ASP A N 1
ATOM 759 C CA . ASP A 1 100 ? 4.830 4.952 -17.115 1.00 93.69 100 ASP A CA 1
ATOM 760 C C . ASP A 1 100 ? 4.889 3.604 -16.365 1.00 93.69 100 ASP A C 1
ATOM 762 O O . ASP A 1 100 ? 4.758 2.540 -16.981 1.00 93.69 100 ASP A O 1
ATOM 766 N N . PRO A 1 101 ? 5.110 3.604 -15.036 1.00 93.94 101 PRO A N 1
ATOM 767 C CA . PRO A 1 101 ? 5.116 2.383 -14.234 1.00 93.94 101 PRO A CA 1
ATOM 768 C C . PRO A 1 101 ? 3.712 1.861 -13.895 1.00 93.94 101 PRO A C 1
ATOM 770 O O . PRO A 1 101 ? 3.600 0.718 -13.443 1.00 93.94 101 PRO A O 1
ATOM 773 N N . LEU A 1 102 ? 2.647 2.656 -14.074 1.00 95.19 102 LEU A N 1
ATOM 774 C CA . LEU A 1 102 ? 1.302 2.296 -13.614 1.00 95.19 102 LEU A CA 1
ATOM 775 C C . LEU A 1 102 ? 0.746 1.032 -14.283 1.00 95.19 102 LEU A C 1
ATOM 777 O O . LEU A 1 102 ? 0.209 0.199 -13.553 1.00 95.19 102 LEU A O 1
ATOM 781 N N . PRO A 1 103 ? 0.891 0.801 -15.604 1.00 97.31 103 PRO A N 1
ATOM 782 C CA . PRO A 1 103 ? 0.400 -0.427 -16.225 1.00 97.31 103 PRO A CA 1
ATOM 783 C C . PRO A 1 103 ? 1.056 -1.688 -15.651 1.00 97.31 103 PRO A C 1
ATOM 785 O O . PRO A 1 103 ? 0.378 -2.692 -15.437 1.00 97.31 103 PRO A O 1
ATOM 788 N N . LEU A 1 104 ? 2.359 -1.630 -15.356 1.00 97.31 104 LEU A N 1
ATOM 789 C CA . LEU A 1 104 ? 3.096 -2.752 -14.769 1.00 97.31 104 LEU A CA 1
ATOM 790 C C . LEU A 1 104 ? 2.658 -3.004 -13.324 1.00 97.31 104 LEU A C 1
ATOM 792 O O . LEU A 1 104 ? 2.410 -4.147 -12.949 1.00 97.31 104 LEU A O 1
ATOM 796 N N . LEU A 1 105 ? 2.504 -1.936 -12.537 1.00 97.06 105 LEU A N 1
ATOM 797 C CA . LEU A 1 105 ? 2.007 -2.024 -11.167 1.00 97.06 105 LEU A CA 1
ATOM 798 C C . LEU A 1 105 ? 0.578 -2.581 -11.115 1.00 97.06 105 LEU A C 1
ATOM 800 O O . LEU A 1 105 ? 0.290 -3.457 -10.307 1.00 97.06 105 LEU A O 1
ATOM 804 N N . LEU A 1 106 ? -0.319 -2.098 -11.979 1.00 96.69 106 LEU A N 1
ATOM 805 C CA . LEU A 1 106 ? -1.703 -2.571 -12.043 1.00 96.69 106 LEU A CA 1
ATOM 806 C C . LEU A 1 106 ? -1.780 -4.042 -12.448 1.00 96.69 106 LEU A C 1
ATOM 808 O O . LEU A 1 106 ? -2.587 -4.777 -11.881 1.00 96.69 106 LEU A O 1
ATOM 812 N N . ALA A 1 107 ? -0.939 -4.485 -13.386 1.00 97.81 107 ALA A N 1
ATOM 813 C CA . ALA A 1 107 ? -0.837 -5.896 -13.740 1.00 97.81 107 ALA A CA 1
ATOM 814 C C . ALA A 1 107 ? -0.382 -6.740 -12.539 1.00 97.81 107 ALA A C 1
ATOM 816 O O . ALA A 1 107 ? -0.968 -7.787 -12.263 1.00 97.81 107 ALA A O 1
ATOM 817 N N . ASP A 1 108 ? 0.608 -6.257 -11.784 1.00 98.19 108 ASP A N 1
ATOM 818 C CA . ASP A 1 108 ? 1.130 -6.969 -10.621 1.00 98.19 108 ASP A CA 1
ATOM 819 C C . ASP A 1 108 ? 0.116 -7.044 -9.470 1.00 98.19 108 ASP A C 1
ATOM 821 O O . ASP A 1 108 ? -0.038 -8.106 -8.865 1.00 98.19 108 ASP A O 1
ATOM 825 N N . LEU A 1 109 ? -0.630 -5.966 -9.214 1.00 97.25 109 LEU A N 1
ATOM 826 C CA . LEU A 1 109 ? -1.719 -5.936 -8.231 1.00 97.25 109 LEU A CA 1
ATOM 827 C C . LEU A 1 109 ? -2.920 -6.790 -8.662 1.00 97.25 109 LEU A C 1
ATOM 829 O O . LEU A 1 109 ? -3.537 -7.442 -7.827 1.00 97.25 109 LEU A O 1
ATOM 833 N N . SER A 1 110 ? -3.232 -6.842 -9.961 1.00 96.38 110 SER A N 1
ATOM 834 C CA . SER A 1 110 ? -4.333 -7.670 -10.487 1.00 96.38 110 SER A CA 1
ATOM 835 C C . SER A 1 110 ? -4.058 -9.172 -10.370 1.00 96.38 110 SER A C 1
ATOM 837 O O . SER A 1 110 ? -4.990 -9.970 -10.429 1.00 96.38 110 SER A O 1
ATOM 839 N N . ALA A 1 111 ? -2.791 -9.566 -10.213 1.00 97.31 111 ALA A N 1
ATOM 840 C CA . ALA A 1 111 ? -2.396 -10.949 -9.968 1.00 97.31 111 ALA A CA 1
ATOM 841 C C . ALA A 1 111 ? -2.487 -11.354 -8.483 1.00 97.31 111 ALA A C 1
ATOM 843 O O . ALA A 1 111 ? -2.339 -12.536 -8.170 1.00 97.31 111 ALA A O 1
ATOM 844 N N . VAL A 1 112 ? -2.726 -10.407 -7.567 1.00 97.06 112 VAL A N 1
ATOM 845 C CA . VAL A 1 112 ? -2.936 -10.702 -6.145 1.00 97.06 112 VAL A CA 1
ATOM 846 C C . VAL A 1 112 ? -4.270 -11.428 -5.969 1.00 97.06 112 VAL A C 1
ATOM 848 O O . VAL A 1 112 ? -5.304 -11.010 -6.490 1.00 97.06 112 VAL A O 1
ATOM 851 N N . ALA A 1 113 ? -4.258 -12.528 -5.219 1.00 93.81 113 ALA A N 1
ATOM 852 C CA . ALA A 1 113 ? -5.468 -13.287 -4.939 1.00 93.81 113 ALA A CA 1
ATOM 853 C C . ALA A 1 113 ? -6.339 -12.565 -3.896 1.00 93.81 113 ALA A C 1
ATOM 855 O O . ALA A 1 113 ? -6.009 -12.547 -2.711 1.00 93.81 113 ALA A O 1
ATOM 856 N N . GLY A 1 114 ? -7.480 -12.036 -4.340 1.00 91.31 114 GLY A N 1
ATOM 857 C CA . GLY A 1 114 ? -8.473 -11.400 -3.475 1.00 91.31 114 GLY A CA 1
ATOM 858 C C . GLY A 1 114 ? -8.138 -9.959 -3.081 1.00 91.31 114 GLY A C 1
ATOM 859 O O . GLY A 1 114 ? -7.231 -9.322 -3.626 1.00 91.31 114 GLY A O 1
ATOM 860 N N . ASP A 1 115 ? -8.916 -9.441 -2.134 1.00 91.94 115 ASP A N 1
ATOM 861 C CA . ASP A 1 115 ? -8.761 -8.078 -1.635 1.00 91.94 115 ASP A CA 1
ATOM 862 C C . ASP A 1 115 ? -7.464 -7.930 -0.830 1.00 91.94 115 ASP A C 1
ATOM 864 O O . ASP A 1 115 ? -7.055 -8.824 -0.088 1.00 91.94 115 ASP A O 1
ATOM 868 N N . HIS A 1 116 ? -6.819 -6.777 -0.967 1.00 93.19 116 HIS A N 1
ATOM 869 C CA . HIS A 1 116 ? -5.548 -6.461 -0.325 1.00 93.19 116 HIS A CA 1
ATOM 870 C C . HIS A 1 116 ? -5.468 -4.968 -0.007 1.00 93.19 116 HIS A C 1
ATOM 872 O O . HIS A 1 116 ? -6.231 -4.157 -0.536 1.00 93.19 116 HIS A O 1
ATOM 878 N N . VAL A 1 117 ? -4.530 -4.597 0.864 1.00 92.00 117 VAL A N 1
ATOM 879 C CA . VAL A 1 117 ? -4.331 -3.208 1.293 1.00 92.00 117 VAL A CA 1
ATOM 880 C C . VAL A 1 117 ? -2.904 -2.764 1.002 1.00 92.00 117 VAL A C 1
ATOM 882 O O . VA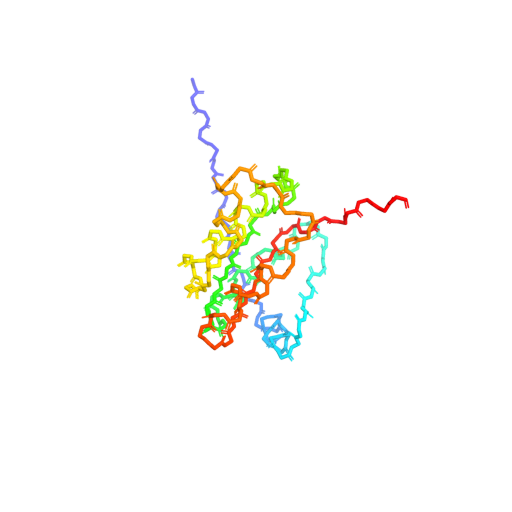L A 1 117 ? -1.939 -3.441 1.353 1.00 92.00 117 VAL A O 1
ATOM 885 N N . LEU A 1 118 ? -2.778 -1.580 0.407 1.00 92.88 118 LEU A N 1
ATOM 886 C CA . LEU A 1 118 ? -1.523 -0.840 0.330 1.00 92.88 118 LEU A CA 1
ATOM 887 C C . LEU A 1 118 ? -1.541 0.255 1.397 1.00 92.88 118 LEU A C 1
ATOM 889 O O . LEU A 1 118 ? -2.358 1.176 1.343 1.00 92.88 118 LEU A O 1
ATOM 893 N N . GLY A 1 119 ? -0.666 0.134 2.389 1.00 91.38 119 GLY A N 1
ATOM 894 C CA . GLY A 1 119 ? -0.460 1.131 3.430 1.00 91.38 119 GLY A CA 1
ATOM 895 C C . GLY A 1 119 ? 0.760 1.983 3.114 1.00 91.38 119 GLY A C 1
ATOM 896 O O . GLY A 1 119 ? 1.861 1.457 2.987 1.00 91.38 119 GLY A O 1
ATOM 897 N N . PHE A 1 120 ? 0.574 3.297 3.031 1.00 90.69 120 PHE A N 1
ATOM 898 C CA . PHE A 1 120 ? 1.669 4.252 2.899 1.00 90.69 120 PHE A CA 1
ATOM 899 C C . PHE A 1 120 ? 1.675 5.158 4.128 1.00 90.69 120 PHE A C 1
ATOM 901 O O . PHE A 1 120 ? 0.719 5.910 4.343 1.00 90.69 120 PHE A O 1
ATOM 908 N N . ASP A 1 121 ? 2.725 5.075 4.942 1.00 89.19 121 ASP A N 1
ATOM 909 C CA . ASP A 1 121 ? 2.884 5.968 6.090 1.00 89.19 121 ASP A CA 1
ATOM 910 C C . ASP A 1 121 ? 3.650 7.227 5.708 1.00 89.19 121 ASP A C 1
ATOM 912 O O . ASP A 1 121 ? 4.543 7.190 4.864 1.00 89.19 121 ASP A O 1
ATOM 916 N N . ASP A 1 122 ? 3.319 8.327 6.376 1.00 86.62 122 ASP A N 1
ATOM 917 C CA . ASP A 1 122 ? 3.980 9.623 6.197 1.00 86.62 122 ASP A CA 1
ATOM 918 C C . ASP A 1 122 ? 4.036 10.083 4.725 1.00 86.62 122 ASP A C 1
ATOM 920 O O . ASP A 1 122 ? 5.061 10.525 4.199 1.00 86.62 122 ASP A O 1
ATOM 924 N N . LEU A 1 123 ? 2.897 9.956 4.031 1.00 81.56 123 LEU A N 1
ATOM 925 C CA . LEU A 1 123 ? 2.745 10.507 2.690 1.00 81.56 123 LEU A CA 1
ATOM 926 C C . LEU A 1 123 ? 2.917 12.030 2.737 1.00 81.56 123 LEU A C 1
ATOM 928 O O . LEU A 1 123 ? 2.204 12.734 3.458 1.00 81.56 123 LEU A O 1
ATOM 932 N N . ARG A 1 124 ? 3.834 12.541 1.915 1.00 74.81 124 ARG A N 1
ATOM 933 C CA . ARG A 1 124 ? 4.051 13.973 1.724 1.00 74.81 124 ARG A CA 1
ATOM 934 C C . ARG A 1 124 ? 3.394 14.415 0.418 1.00 74.81 124 ARG A C 1
ATOM 936 O O . ARG A 1 124 ? 3.385 13.637 -0.537 1.00 74.81 124 ARG A O 1
ATOM 943 N N . PRO A 1 125 ? 2.850 15.641 0.347 1.00 69.94 125 PRO A N 1
ATOM 944 C CA . PRO A 1 125 ? 2.448 16.213 -0.927 1.00 69.94 125 PRO A CA 1
ATOM 945 C C . PRO A 1 125 ? 3.649 16.202 -1.871 1.00 69.94 125 PRO A C 1
ATOM 947 O O . PRO A 1 125 ? 4.735 16.647 -1.492 1.00 69.94 125 PRO A O 1
ATOM 950 N N . VAL A 1 126 ? 3.454 15.705 -3.089 1.00 65.06 126 VAL A N 1
ATOM 951 C CA . VAL A 1 126 ? 4.385 16.003 -4.175 1.00 65.06 126 VAL A CA 1
ATOM 952 C C . VAL A 1 126 ? 4.266 17.512 -4.410 1.00 65.06 126 VAL A C 1
ATOM 954 O O . VAL A 1 126 ? 3.135 17.986 -4.560 1.00 65.06 126 VAL A O 1
ATOM 957 N N . PRO A 1 127 ? 5.364 18.288 -4.351 1.00 52.25 127 PRO A N 1
ATOM 958 C CA . PRO A 1 127 ? 5.317 19.700 -4.706 1.00 52.25 127 PRO A CA 1
ATOM 959 C C . PRO A 1 127 ? 4.671 19.826 -6.086 1.00 52.25 127 PRO A C 1
ATOM 961 O O . PRO A 1 127 ? 5.078 19.128 -7.010 1.00 52.25 127 PRO A O 1
ATOM 964 N N . GLY A 1 128 ? 3.616 20.632 -6.199 1.00 54.62 128 GLY A N 1
ATOM 965 C CA . GLY A 1 128 ? 3.061 20.960 -7.507 1.00 54.62 128 GLY A CA 1
ATOM 966 C C . GLY A 1 128 ? 4.044 21.858 -8.249 1.00 54.62 128 GLY A C 1
ATOM 967 O O . GLY A 1 128 ? 4.572 22.789 -7.634 1.00 54.62 128 GLY A O 1
ATOM 968 N N . ASP A 1 129 ? 4.283 21.549 -9.521 1.00 47.81 129 ASP A N 1
ATOM 969 C CA . ASP A 1 129 ? 4.930 22.460 -10.471 1.00 47.81 129 ASP A CA 1
ATOM 970 C C . ASP A 1 129 ? 4.059 23.705 -10.724 1.00 47.81 129 ASP A C 1
ATOM 972 O O . ASP A 1 129 ? 2.810 23.563 -10.778 1.00 47.81 129 ASP A O 1
#

Nearest PDB structures (foldseek):
  6sfw-assembly1_P  TM=3.712E-01  e=1.654E+00  Listeria monocytogenes

Solvent-accessible surface area (backbone atoms only — not comparable to full-atom values): 8057 Å² total; per-residue (Å²): 137,85,81,80,76,79,77,74,85,79,81,85,75,86,55,66,71,60,40,51,54,53,55,60,30,67,82,43,101,74,70,85,90,85,75,68,88,90,73,48,62,69,61,48,52,53,56,33,55,75,68,63,84,48,52,59,36,77,39,75,44,49,80,81,42,58,72,68,55,34,52,43,54,51,27,49,34,37,34,67,59,46,53,23,30,54,55,40,37,52,46,48,75,69,75,44,78,66,95,68,55,60,68,32,46,51,53,15,58,69,52,25,82,72,75,66,44,84,43,73,40,76,79,69,83,76,82,80,132

Foldseek 3Di:
DDDPDDPPPDDDDDPPVLLVVVLVVLVDPDDDDDDDPPPCSVVSVVVNQVVNPAQEQADEPLVVDPPLVSQCSLLVSLCPRQVFDNQSNVCSVVVDDDPDSVVSSVRRNVRRDDDYYYHYPPDDDDDDD

InterPro domains:
  IPR027417 P-loop containing nucleoside triphosphate hydrolase [SSF52540] (15-79)

Radius of gyration: 17.33 Å; Cα contacts (8 Å, |Δi|>4): 124; chains: 1; bounding box: 46×36×48 Å

pLDDT: mean 83.82, std 14.56, range [36.81, 98.19]